Protein 1DH3 (pdb70)

Secondary structure (DSSP, 8-state):
-HHHHHHHHHHHHHHHHHHHHHHHHHHHHHHHHHHHHHHHHHHHHHHHHTTSTT-/-HHHHHHHHHHHHHHHHHHHHHHHHHHHHHHHHHHHHHHHHHHHHHHHHHS-TT-

Radius of gyration: 24.5 Å; Cα contacts (8 Å, |Δi|>4): 39; chains: 2; bounding box: 74×63×30 Å

GO terms:
  GO:0000785 chromatin (C, IDA)
  GO:0001228 DNA-binding transcription activator activity, RNA polymerase II-specific (F, IDA)
  GO:0045722 positive regulation of gluconeogenesis (P, IDA)
  GO:0045944 positive regulation of transcription by RNA polymerase II (P, IDA)
  GO:2000224 regulation of testosterone biosynthetic process (P, IDA)
  GO:0035497 cAMP response element binding (F, IDA)
  GO:0000785 chromatin (C, IMP)
  GO:0001228 DNA-binding transcription activator activity, RNA polymerase II-specific (F, IMP)
  GO:0045944 positive regulation of transcription by RNA polymerase II (P, IMP)
  GO:0071300 cellular response to retinoic acid (P, IMP)
  GO:1990589 ATF4-CREB1 transcription factor complex (C, IDA)
  GO:0005634 nucleus (C, IDA)
  GO:0007623 circadian rhythm (P, IDA)
  GO:0045600 positive regulation of fat cell differentiation (P, IGI)
  GO:0045893 positive regulation of DNA-templated transcription (P, IGI)
  GO:0046889 positive regulation of lipid biosynthetic process (P, IGI)
  GO:0050821 protein stabilization (P, IMP)
  GO:0033762 response to glucagon (P, IMP)
  GO:0035729 cellular response to hepatocyte growth factor stimulus (P, IDA)
  GO:0000977 R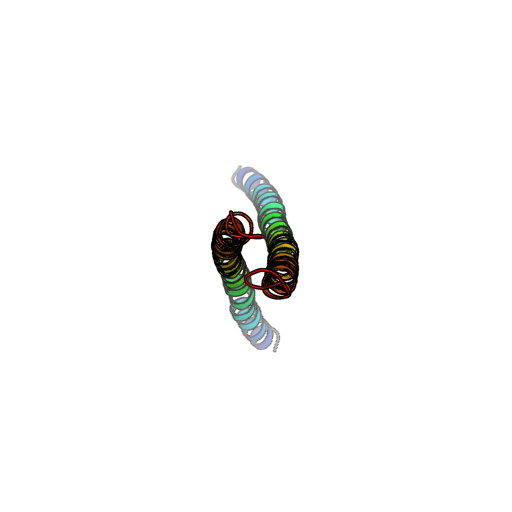NA polymerase II transcription regulatory region sequence-specific DNA binding (F, IDA)

Structure (mmCIF, N/CA/C/O backbone):
data_1DH3
#
_entry.id   1DH3
#
_cell.length_a   110.610
_cell.length_b   49.320
_cell.length_c   79.250
_cell.angle_alpha   90.00
_cell.angle_beta   122.18
_cell.angle_gamma   90.00
#
_symmetry.space_group_name_H-M   'C 1 2 1'
#
loop_
_entity.id
_entity.type
_entity.pdbx_description
1 polymer "DNA (5'-D(*CP*CP*TP*TP*GP*GP*CP*TP*GP*AP*CP*GP*TP*CP*AP*GP*CP*CP*AP*AP*G)-3')"
2 polymer 'TRANSCRIPTION FACTOR CREB'
3 non-polymer 'MAGNESIUM ION'
4 water water
#
loop_
_atom_site.group_PDB
_atom_site.id
_atom_site.type_symbol
_atom_site.label_atom_id
_atom_site.label_alt_id
_atom_site.label_comp_id
_atom_site.label_asym_id
_atom_site.label_entity_id
_atom_site.label_seq_id
_atom_site.pdbx_PDB_ins_code
_atom_site.Cartn_x
_atom_site.Cartn_y
_atom_site.Cartn_z
_atom_site.occupancy
_atom_site.B_iso_or_equiv
_atom_site.auth_seq_id
_atom_site.auth_comp_id
_atom_site.auth_asym_id
_atom_site.auth_atom_id
_atom_site.pdbx_PDB_model_num
ATOM 853 N N . LYS C 2 1 ? 96.175 6.570 53.883 1.00 81.86 285 LYS A N 1
ATOM 854 C CA . LYS C 2 1 ? 96.182 7.809 54.686 1.00 83.15 285 LYS A CA 1
ATOM 855 C C . LYS C 2 1 ? 94.817 8.593 54.801 1.00 87.44 285 LYS A C 1
ATOM 856 O O . LYS C 2 1 ? 93.996 8.549 53.831 1.00 86.14 285 LYS A O 1
ATOM 862 N N . ARG C 2 2 ? 94.675 9.195 55.999 1.00 78.01 286 ARG A N 1
ATOM 863 C CA . ARG C 2 2 ? 93.509 9.965 56.428 1.00 73.89 286 ARG A CA 1
ATOM 864 C C . ARG C 2 2 ? 92.762 10.543 55.330 1.00 69.33 286 ARG A C 1
ATOM 865 O O . ARG C 2 2 ? 91.585 10.385 55.221 1.00 74.13 286 ARG A O 1
ATOM 873 N N . GLU C 2 3 ? 93.485 11.166 54.428 1.00 57.85 287 GLU A N 1
ATOM 874 C CA . GLU C 2 3 ? 92.786 11.703 53.303 1.00 58.38 287 GLU A CA 1
ATOM 875 C C . GLU C 2 3 ? 92.187 10.591 52.513 1.00 65.68 287 GLU A C 1
ATOM 876 O O . GLU C 2 3 ? 90.997 10.436 52.607 1.00 72.17 287 GLU A O 1
ATOM 882 N N . VAL C 2 4 ? 93.001 9.873 51.756 1.00 59.29 288 VAL A N 1
ATOM 883 C CA . VAL C 2 4 ? 92.633 8.741 50.909 1.00 59.83 288 VAL A CA 1
ATOM 884 C C . VAL C 2 4 ? 91.357 8.030 51.299 1.00 66.93 288 VAL A C 1
ATOM 885 O O . VAL C 2 4 ? 90.499 7.745 50.471 1.00 68.17 288 VAL A O 1
ATOM 889 N N . ARG C 2 5 ? 91.227 7.772 52.587 1.00 61.63 289 ARG A N 1
ATOM 890 C CA . ARG C 2 5 ? 90.053 7.092 53.057 1.00 63.23 289 ARG A CA 1
ATOM 891 C C . ARG C 2 5 ? 88.791 7.911 52.841 1.00 58.86 289 ARG A C 1
ATOM 892 O O . ARG C 2 5 ? 87.851 7.428 52.169 1.00 57.81 289 ARG A O 1
ATOM 900 N N . LEU C 2 6 ? 88.828 9.107 53.439 1.00 46.85 290 LEU A N 1
ATOM 901 C CA . LEU C 2 6 ? 87.823 10.122 53.417 1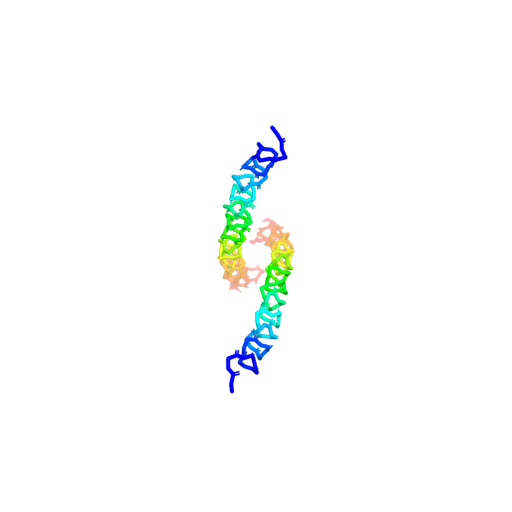.00 4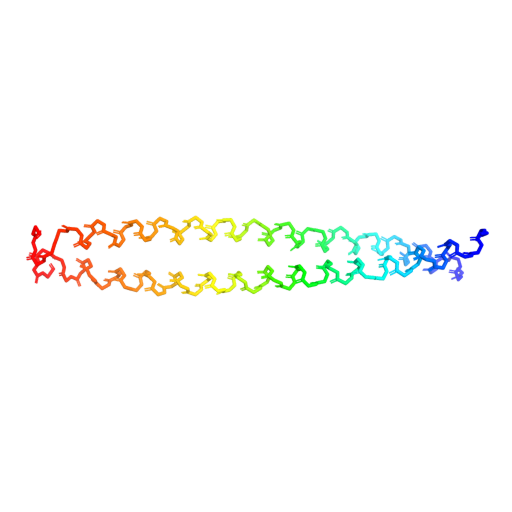6.48 290 LEU A CA 1
ATOM 902 C C . LEU C 2 6 ? 87.232 10.110 52.049 1.00 62.01 290 LEU A C 1
ATOM 903 O O . LEU C 2 6 ? 86.032 9.909 51.804 1.00 68.32 290 LEU A O 1
ATOM 908 N N . MET C 2 7 ? 88.157 10.305 51.151 1.00 59.05 291 MET A N 1
ATOM 909 C CA . MET C 2 7 ? 87.847 10.313 49.787 1.00 62.96 291 MET A CA 1
ATOM 910 C C . MET C 2 7 ? 87.081 9.065 49.354 1.00 65.54 291 MET A C 1
ATOM 911 O O . MET C 2 7 ? 86.071 9.150 48.691 1.00 67.33 291 MET A O 1
ATOM 916 N N . LYS C 2 8 ? 87.551 7.902 49.764 1.00 60.09 292 LYS A N 1
ATOM 917 C CA . LYS C 2 8 ? 86.888 6.668 49.398 1.00 56.88 292 LYS A CA 1
ATOM 918 C C . LYS C 2 8 ? 85.575 6.686 50.014 1.00 56.94 292 LYS A C 1
ATOM 919 O O . LYS C 2 8 ? 84.579 6.419 49.392 1.00 62.67 292 LYS A O 1
ATOM 925 N N . ASN C 2 9 ? 85.593 7.005 51.279 1.00 49.20 293 ASN A N 1
ATOM 926 C CA . ASN C 2 9 ? 84.379 7.054 52.045 1.00 49.15 293 ASN A CA 1
ATOM 927 C C . ASN C 2 9 ? 83.380 7.947 51.403 1.00 44.28 293 ASN A C 1
ATOM 928 O O . ASN C 2 9 ? 82.269 7.595 51.239 1.00 38.62 293 ASN A O 1
ATOM 933 N N . ARG C 2 10 ? 83.800 9.131 51.036 1.00 42.90 294 ARG A N 1
ATOM 934 C CA . ARG C 2 10 ? 82.897 10.040 50.450 1.00 42.68 294 ARG A CA 1
ATOM 935 C C . ARG C 2 10 ? 82.256 9.475 49.255 1.00 52.90 294 ARG A C 1
ATOM 936 O O . ARG C 2 10 ? 81.107 9.729 49.063 1.00 63.52 294 ARG A O 1
ATOM 944 N N . GLU C 2 11 ? 82.950 8.681 48.472 1.00 50.65 295 GLU A N 1
ATOM 945 C CA . GLU C 2 11 ? 82.300 8.125 47.289 1.00 53.55 295 GLU A CA 1
ATOM 946 C C . GLU C 2 11 ? 81.349 6.977 47.622 1.00 55.34 295 GLU A C 1
ATOM 947 O O . GLU C 2 11 ? 80.619 6.489 46.760 1.00 51.45 295 G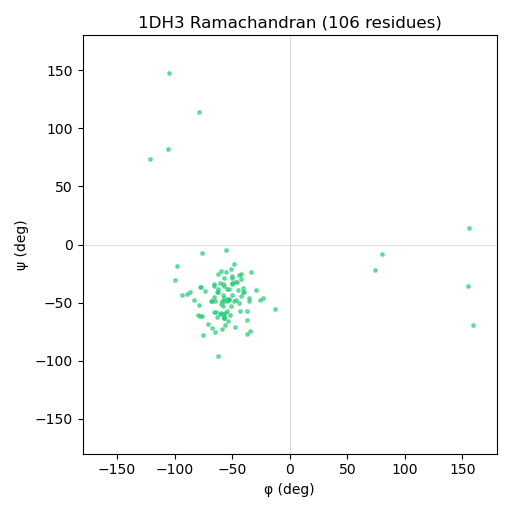LU A O 1
ATOM 953 N N . ALA C 2 12 ? 81.350 6.538 48.864 1.00 51.59 296 ALA A N 1
ATOM 954 C CA . ALA C 2 12 ? 80.468 5.443 49.178 1.00 52.58 296 ALA A CA 1
ATOM 955 C C . ALA C 2 12 ? 79.120 6.043 49.440 1.00 54.99 296 ALA A C 1
ATOM 956 O O . ALA C 2 12 ? 78.082 5.603 48.947 1.00 64.51 296 ALA A O 1
ATOM 958 N N . ALA C 2 13 ? 79.224 7.072 50.254 1.00 37.69 297 ALA A N 1
ATOM 959 C CA . ALA C 2 13 ? 78.127 7.831 50.681 1.00 33.54 297 ALA A CA 1
ATOM 960 C C . ALA C 2 13 ? 77.470 8.328 49.444 1.00 43.16 297 ALA A C 1
ATOM 961 O O . ALA C 2 13 ? 76.298 8.546 49.438 1.00 57.00 297 ALA A O 1
ATOM 963 N N . ARG C 2 14 ? 78.172 8.521 48.367 1.00 31.63 298 ARG A N 1
ATOM 964 C CA . ARG C 2 14 ? 77.479 9.016 47.226 1.00 33.92 298 ARG A CA 1
ATOM 965 C C . ARG C 2 14 ? 76.629 7.847 46.760 1.00 53.81 298 ARG A C 1
ATOM 966 O O . ARG C 2 14 ? 75.405 7.897 46.869 1.00 60.27 298 ARG A O 1
ATOM 974 N N . GLU C 2 15 ? 77.260 6.786 46.248 1.00 56.60 299 GLU A N 1
ATOM 975 C CA . GLU C 2 15 ? 76.565 5.578 45.733 1.00 58.21 299 GLU A CA 1
ATOM 976 C C . GLU C 2 15 ? 75.394 5.128 46.544 1.00 60.63 299 GLU A C 1
ATOM 977 O O . GLU C 2 15 ? 74.364 4.752 46.034 1.00 62.07 299 GLU A O 1
ATOM 983 N N . SER C 2 16 ? 75.571 5.190 47.835 1.00 53.59 300 SER A N 1
ATOM 984 C CA . SER C 2 16 ? 74.538 4.794 48.707 1.00 54.59 300 SER A CA 1
ATOM 985 C C . SER C 2 16 ? 73.319 5.738 48.648 1.00 61.31 300 SER A C 1
ATOM 986 O O . SER C 2 16 ? 72.188 5.242 48.535 1.00 65.38 300 SER A O 1
ATOM 989 N N . ARG C 2 17 ? 73.555 7.057 48.741 1.00 50.02 301 ARG A N 1
ATOM 990 C CA . ARG C 2 17 ? 72.534 8.091 48.722 1.00 44.22 301 ARG A CA 1
ATOM 991 C C . ARG C 2 17 ? 71.689 7.782 47.534 1.00 48.14 301 ARG A C 1
ATOM 992 O O . ARG C 2 17 ? 70.487 7.962 47.555 1.00 55.40 301 ARG A O 1
ATOM 1000 N N . ARG C 2 18 ? 72.347 7.269 46.517 1.00 42.21 302 ARG A N 1
ATOM 1001 C CA . ARG C 2 18 ? 71.722 6.872 45.255 1.00 47.62 302 ARG A CA 1
ATOM 1002 C C . ARG C 2 18 ? 70.862 5.532 45.353 1.00 57.52 302 ARG A C 1
ATOM 1003 O O . ARG C 2 18 ? 69.781 5.412 44.753 1.00 56.44 302 ARG A O 1
ATOM 1011 N N . LYS C 2 19 ? 71.326 4.522 46.087 1.00 51.95 303 LYS A N 1
ATOM 1012 C CA . LYS C 2 19 ? 70.570 3.302 46.186 1.00 48.59 303 LYS A CA 1
ATOM 1013 C C . LYS C 2 19 ? 69.250 3.676 46.857 1.00 54.55 303 LYS A C 1
ATOM 1014 O O . LYS C 2 19 ? 68.209 3.143 46.482 1.00 60.50 303 LYS A O 1
ATOM 1020 N N . LYS C 2 20 ? 69.299 4.583 47.840 1.00 44.85 304 LYS A N 1
ATOM 1021 C CA . LYS C 2 20 ? 68.105 4.993 48.568 1.00 40.05 304 LYS A CA 1
ATOM 1022 C C . LYS C 2 20 ? 67.177 5.472 47.570 1.00 41.95 304 LYS A C 1
ATOM 1023 O O . LYS C 2 20 ? 66.122 4.950 47.468 1.00 45.55 304 LYS A O 1
ATOM 1029 N N . LYS C 2 21 ? 67.640 6.468 46.851 1.00 36.02 305 LYS A N 1
ATOM 1030 C CA . LYS C 2 21 ? 66.898 7.150 45.824 1.00 36.39 305 LYS A CA 1
ATOM 1031 C C . LYS C 2 21 ? 66.068 6.279 45.063 1.00 46.40 305 LYS A C 1
ATOM 1032 O O . LYS C 2 21 ? 64.847 6.364 45.149 1.00 56.39 305 LYS A O 1
ATOM 1038 N N . GLU C 2 22 ? 66.735 5.409 44.371 1.00 42.29 306 GLU A N 1
ATOM 1039 C CA . GLU C 2 22 ? 66.028 4.469 43.565 1.00 48.01 306 GLU A CA 1
ATOM 1040 C C . GLU C 2 22 ? 65.008 3.722 44.342 1.00 51.42 306 GLU A C 1
ATOM 1041 O O . GLU C 2 22 ? 63.865 3.612 43.890 1.00 58.89 306 GLU A O 1
ATOM 1047 N N . TYR C 2 23 ? 65.422 3.239 45.503 1.00 39.00 307 TYR A N 1
ATOM 1048 C CA . TYR C 2 23 ? 64.513 2.486 46.347 1.00 38.60 307 TYR A CA 1
ATOM 1049 C C . TYR C 2 23 ? 63.194 3.174 46.542 1.00 46.87 307 TYR A C 1
ATOM 1050 O O . TYR C 2 23 ? 62.138 2.531 46.360 1.00 50.53 307 TYR A O 1
ATOM 1059 N N . VAL C 2 24 ? 63.249 4.464 46.891 1.00 34.12 308 VAL A N 1
ATOM 1060 C CA . VAL C 2 24 ? 61.988 5.082 47.067 1.00 31.72 308 VAL A CA 1
ATOM 1061 C C . VAL C 2 24 ? 61.355 5.113 45.770 1.00 31.55 308 VAL A C 1
ATOM 1062 O O . VAL C 2 24 ? 60.123 4.931 45.757 1.00 36.08 308 VAL A O 1
ATOM 1066 N N . LYS C 2 25 ? 62.135 5.267 44.711 1.00 20.39 309 LYS A N 1
ATOM 1067 C CA . LYS C 2 25 ? 61.423 5.230 43.423 1.00 26.16 309 LYS A CA 1
ATOM 1068 C C . LYS C 2 25 ? 60.670 3.933 43.274 1.00 45.66 309 LYS A C 1
ATOM 1069 O O . LYS C 2 25 ? 59.441 3.998 43.261 1.00 48.08 309 LYS A O 1
ATOM 1075 N N . SER C 2 26 ? 61.381 2.820 43.244 1.00 51.54 310 SER A N 1
ATOM 1076 C CA . SER C 2 26 ? 60.823 1.467 43.130 1.00 55.62 310 SER A CA 1
ATOM 1077 C C . SER C 2 26 ? 59.509 1.308 43.854 1.00 55.51 310 SER A C 1
ATOM 1078 O O . SER C 2 26 ? 58.518 0.828 43.316 1.00 55.94 310 SER A O 1
ATOM 1081 N N . LEU C 2 27 ? 59.510 1.764 45.096 1.00 47.38 311 LEU A N 1
ATOM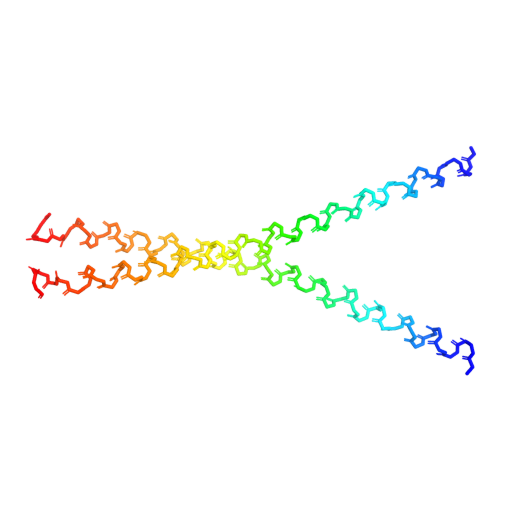 1082 C CA . LEU C 2 27 ? 58.324 1.662 45.896 1.00 46.30 311 LEU A CA 1
ATOM 1083 C C . LEU C 2 27 ? 57.277 2.394 45.245 1.00 46.57 311 LEU A C 1
ATOM 1084 O O . LEU C 2 27 ? 56.300 1.793 44.931 1.00 53.15 311 LEU A O 1
ATOM 1089 N N . GLU C 2 28 ? 57.504 3.683 45.045 1.00 38.30 312 GLU A N 1
ATOM 1090 C CA . GLU C 2 28 ? 56.557 4.570 44.436 1.00 36.66 312 GLU A CA 1
ATOM 1091 C C . GLU C 2 28 ? 55.981 3.867 43.225 1.00 48.97 312 GLU A C 1
ATOM 1092 O O . GLU C 2 28 ? 54.775 3.904 42.986 1.00 57.32 312 GLU A O 1
ATOM 1098 N N . ASN C 2 29 ? 56.808 3.152 42.492 1.00 41.85 313 ASN A N 1
ATOM 1099 C CA . ASN C 2 29 ? 56.239 2.493 41.353 1.00 42.99 313 ASN A CA 1
ATOM 1100 C C . ASN C 2 29 ? 55.277 1.380 41.630 1.00 50.98 313 ASN A C 1
ATOM 1101 O O . ASN C 2 29 ? 54.104 1.603 41.408 1.00 56.08 313 ASN A O 1
ATOM 1106 N N . ARG C 2 30 ? 55.738 0.221 42.105 1.00 46.73 314 ARG A N 1
ATOM 1107 C CA . ARG C 2 30 ? 54.858 -0.936 42.416 1.00 46.21 314 ARG A CA 1
ATOM 1108 C C . ARG C 2 30 ? 53.658 -0.504 43.136 1.00 39.88 314 ARG A C 1
ATOM 1109 O O . ARG C 2 30 ? 52.670 -1.147 43.038 1.00 45.12 314 ARG A O 1
ATOM 1117 N N . VAL C 2 31 ? 53.759 0.602 43.838 1.00 27.29 315 VAL A N 1
ATOM 1118 C CA . VAL C 2 31 ? 52.633 1.107 44.541 1.00 28.88 315 VAL A CA 1
ATOM 1119 C C . VAL C 2 31 ? 51.608 1.370 43.525 1.00 36.01 315 VAL A C 1
ATOM 1120 O O . VAL C 2 31 ? 50.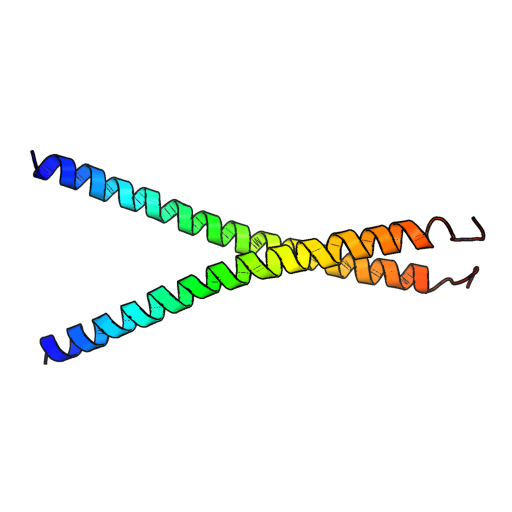425 1.217 43.743 1.00 38.32 315 VAL A O 1
ATOM 1124 N N . ALA C 2 32 ? 52.039 1.754 42.382 1.00 34.69 316 ALA A N 1
ATOM 1125 C CA . ALA C 2 32 ? 50.968 1.995 41.543 1.00 41.58 316 ALA A CA 1
ATOM 1126 C C . ALA C 2 32 ? 50.750 0.836 40.695 1.00 46.01 316 ALA A C 1
ATOM 1127 O O . ALA C 2 32 ? 49.716 0.693 40.116 1.00 47.16 316 ALA A O 1
ATOM 1129 N N . VAL C 2 33 ? 51.747 0.005 40.591 1.00 45.34 317 VAL A N 1
ATOM 1130 C CA . VAL C 2 33 ? 51.543 -1.131 39.718 1.00 44.20 317 VAL A CA 1
ATOM 1131 C C . VAL C 2 33 ? 50.474 -1.943 40.368 1.00 45.97 317 VAL A C 1
ATOM 1132 O O . VAL C 2 33 ? 49.606 -2.499 39.795 1.00 43.00 317 VAL A O 1
ATOM 1136 N N . LEU C 2 34 ? 50.575 -1.920 41.653 1.00 43.33 318 LEU A N 1
ATOM 1137 C CA . LEU C 2 34 ? 49.679 -2.667 42.399 1.00 41.23 318 LEU A CA 1
ATOM 1138 C C . LEU C 2 34 ? 48.361 -2.126 42.305 1.00 44.17 318 LEU A C 1
ATOM 1139 O O . LEU C 2 34 ? 47.367 -2.850 42.049 1.00 41.41 318 LEU A O 1
ATOM 1144 N N . GLU C 2 35 ? 48.379 -0.827 42.511 1.00 43.41 319 GLU A N 1
ATOM 1145 C CA . GLU C 2 35 ? 47.159 -0.046 42.498 1.00 42.68 319 GLU A CA 1
ATOM 1146 C C . GLU C 2 35 ? 46.346 -0.415 41.279 1.00 50.57 319 GLU A C 1
ATOM 1147 O O . GLU C 2 35 ? 45.109 -0.454 41.290 1.00 51.96 319 GLU A O 1
ATOM 1153 N N . ASN C 2 36 ? 47.105 -0.744 40.252 1.00 43.10 320 ASN A N 1
ATOM 1154 C CA . ASN C 2 36 ? 46.463 -1.097 39.074 1.00 45.93 320 ASN A CA 1
ATOM 1155 C C . ASN C 2 36 ? 45.828 -2.390 38.899 1.00 55.94 320 ASN A C 1
ATOM 1156 O O . ASN C 2 36 ? 44.642 -2.418 38.724 1.00 54.65 320 ASN A O 1
ATOM 1161 N N . GLN C 2 37 ? 46.613 -3.462 38.980 1.00 56.24 321 GLN A N 1
ATOM 1162 C CA . GLN C 2 37 ? 46.178 -4.848 38.834 1.00 61.16 321 GLN A CA 1
ATOM 1163 C C . GLN C 2 37 ? 45.003 -4.941 39.762 1.00 62.07 321 GLN A C 1
ATOM 1164 O O . GLN C 2 37 ? 44.022 -5.619 39.502 1.00 66.67 321 GLN A O 1
ATOM 1170 N N . ASN C 2 38 ? 45.120 -4.189 40.829 1.00 51.66 322 ASN A N 1
ATOM 1171 C CA . ASN C 2 38 ? 44.107 -4.114 41.762 1.00 56.29 322 ASN A CA 1
ATOM 1172 C C . ASN C 2 38 ? 42.686 -3.670 41.315 1.00 76.78 322 ASN A C 1
ATOM 1173 O O . ASN C 2 38 ? 41.720 -4.353 41.682 1.00 84.67 322 ASN A O 1
ATOM 1178 N N . LYS C 2 39 ? 42.517 -2.573 40.557 1.00 69.63 323 LYS A N 1
ATOM 1179 C CA . LYS C 2 39 ? 41.160 -2.157 40.149 1.00 64.97 323 LYS A CA 1
ATOM 1180 C C . LYS C 2 39 ? 40.715 -3.329 39.300 1.00 65.93 323 LYS A C 1
ATOM 1181 O O . LYS C 2 39 ? 39.756 -4.060 39.628 1.00 71.68 323 LYS A O 1
ATOM 1187 N N . THR C 2 40 ? 41.462 -3.518 38.224 1.00 52.38 324 THR A N 1
ATOM 1188 C CA . THR C 2 40 ? 41.204 -4.581 37.284 1.00 51.50 324 THR A CA 1
ATOM 1189 C C . THR C 2 40 ? 40.689 -5.926 37.788 1.00 56.48 324 THR A C 1
ATOM 1190 O O . THR C 2 40 ? 39.752 -6.516 37.219 1.00 62.64 324 THR A O 1
ATOM 1194 N N . LEU C 2 41 ? 41.286 -6.434 38.832 1.00 44.23 325 LEU A N 1
ATOM 1195 C CA . LEU C 2 41 ? 40.814 -7.702 39.267 1.00 42.62 325 LEU A CA 1
ATOM 1196 C C . LEU C 2 41 ? 39.411 -7.514 39.754 1.00 47.05 325 LEU A C 1
ATOM 1197 O O . LEU C 2 41 ? 38.488 -8.264 39.407 1.00 48.65 325 LEU A O 1
ATOM 1202 N N . ILE C 2 42 ? 39.261 -6.466 40.525 1.00 45.40 326 ILE A N 1
ATOM 1203 C CA . ILE C 2 42 ? 37.965 -6.147 41.072 1.00 48.74 326 ILE A CA 1
ATOM 1204 C C . ILE C 2 42 ? 36.860 -6.071 40.020 1.00 61.72 326 ILE A C 1
ATOM 1205 O O . ILE C 2 42 ? 35.782 -6.644 40.230 1.00 62.09 326 ILE A O 1
ATOM 1210 N N . GLU C 2 43 ? 37.133 -5.358 38.919 1.00 60.73 327 GLU A N 1
ATOM 1211 C CA . GLU C 2 43 ? 36.172 -5.183 37.817 1.00 62.72 327 GLU A CA 1
ATOM 1212 C C . GLU C 2 43 ? 35.901 -6.632 37.452 1.00 59.57 327 GLU A C 1
ATOM 1213 O O . GLU C 2 43 ? 34.788 -7.134 37.627 1.00 55.30 327 GLU A O 1
ATOM 1219 N N . GLU C 2 44 ? 36.969 -7.315 37.008 1.00 49.24 328 GLU A N 1
ATOM 1220 C CA . GLU C 2 44 ? 36.999 -8.730 36.601 1.00 45.15 328 GLU A CA 1
ATOM 1221 C C . GLU C 2 44 ? 36.197 -9.514 37.573 1.00 36.62 328 GLU A C 1
ATOM 1222 O O . GLU C 2 44 ? 35.620 -10.510 37.293 1.00 31.22 328 GLU A O 1
ATOM 1228 N N . LEU C 2 45 ? 36.173 -9.033 38.773 1.00 37.73 329 LEU A N 1
ATOM 1229 C CA . LEU C 2 45 ? 35.427 -9.795 39.662 1.00 48.07 329 LEU A CA 1
ATOM 1230 C C . LEU C 2 45 ? 34.047 -9.408 39.373 1.00 56.13 329 LEU A C 1
ATOM 1231 O O . LEU C 2 45 ? 33.219 -10.246 38.975 1.00 51.99 329 LEU A O 1
ATOM 1236 N N . LYS C 2 46 ? 33.840 -8.106 39.584 1.00 58.00 330 LYS A N 1
ATOM 1237 C CA . LYS C 2 46 ? 32.572 -7.331 39.420 1.00 58.62 330 LYS A CA 1
ATOM 1238 C C . LYS C 2 46 ? 31.764 -8.005 38.331 1.00 65.71 330 LYS A C 1
ATOM 1239 O O . LYS C 2 46 ? 30.561 -8.167 38.463 1.00 70.36 330 LYS A O 1
ATOM 1245 N N . ALA C 2 47 ? 32.474 -8.449 37.308 1.00 57.97 331 ALA A N 1
ATOM 1246 C CA . ALA C 2 47 ? 31.923 -9.161 36.151 1.00 54.31 331 ALA A CA 1
ATOM 1247 C C . ALA C 2 47 ? 31.306 -10.442 36.618 1.00 63.89 331 ALA A C 1
ATOM 1248 O O . ALA C 2 47 ? 30.186 -10.543 37.049 1.00 73.67 331 ALA A O 1
ATOM 1250 N N . LEU C 2 48 ? 32.112 -11.455 36.500 1.00 57.48 332 LEU A N 1
ATOM 1251 C CA . LEU C 2 48 ? 31.732 -12.810 36.858 1.00 61.33 332 LEU A CA 1
ATOM 1252 C C . LEU C 2 48 ? 30.756 -13.094 38.029 1.00 72.84 332 LEU A C 1
ATOM 1253 O O . LEU C 2 48 ? 30.148 -14.150 38.022 1.00 74.78 332 LEU A O 1
ATOM 1258 N N . LYS C 2 49 ? 30.593 -12.225 39.030 1.00 72.67 333 LYS A N 1
ATOM 1259 C CA . LYS C 2 49 ? 29.647 -12.591 40.112 1.00 75.20 333 LYS A CA 1
ATOM 1260 C C . LYS C 2 49 ? 28.252 -12.347 39.634 1.00 80.12 333 LYS A C 1
ATOM 1261 O O . LYS C 2 49 ? 27.268 -13.111 39.945 1.00 78.22 333 LYS A O 1
ATOM 1267 N N . ASP C 2 50 ? 28.203 -11.271 38.880 1.00 77.08 334 ASP A N 1
ATOM 1268 C CA . ASP C 2 50 ? 26.946 -10.879 38.329 1.00 77.61 334 ASP A CA 1
ATOM 1269 C C . ASP C 2 50 ? 27.126 -11.266 36.922 1.00 72.54 334 ASP A C 1
ATOM 1270 O O . ASP C 2 50 ? 27.486 -10.468 36.033 1.00 64.03 334 ASP A O 1
ATOM 1275 N N . LEU C 2 51 ? 26.875 -12.568 36.779 1.00 69.61 335 LEU A N 1
ATOM 1276 C CA . LEU C 2 51 ? 26.967 -13.343 35.532 1.00 69.68 335 LEU A CA 1
ATOM 1277 C C . LEU C 2 51 ? 27.196 -14.785 36.137 1.00 86.57 335 LEU A C 1
ATOM 1278 O O . LEU C 2 51 ? 27.635 -15.811 35.483 1.00 82.04 335 LEU A O 1
ATOM 1283 N N . TYR C 2 52 ? 26.924 -14.804 37.433 1.00 92.67 336 TYR A N 1
ATOM 1284 C CA . TYR C 2 52 ? 27.085 -16.050 38.196 1.00 97.03 336 TYR A CA 1
ATOM 1285 C C . TYR C 2 52 ? 25.692 -16.662 38.490 1.00 100.00 336 TYR A C 1
ATOM 1286 O O . TYR C 2 52 ? 24.673 -15.916 38.687 1.00 100.00 336 TYR A O 1
ATOM 1295 N N . SER C 2 53 ? 25.735 -18.010 38.517 1.00 100.00 337 SER A N 1
ATOM 1296 C CA . SER C 2 53 ? 24.557 -18.831 38.777 1.00 100.00 337 SER A CA 1
ATOM 1297 C C . SER C 2 53 ? 23.578 -18.893 37.606 1.00 100.00 337 SER A C 1
ATOM 1298 O O . SER C 2 53 ? 22.760 -19.826 37.485 1.00 100.00 337 SER A O 1
ATOM 1301 N N . HIS C 2 54 ? 23.646 -17.882 36.711 1.00 100.00 338 HIS A N 1
ATOM 1302 C CA . HIS C 2 54 ? 22.848 -17.727 35.452 1.00 97.96 338 HIS A CA 1
ATOM 1303 C C . HIS C 2 54 ? 22.678 -16.347 34.989 1.00 100.00 338 HIS A C 1
ATOM 1304 O O . HIS C 2 54 ? 22.631 -16.037 33.771 1.00 100.00 338 HIS A O 1
ATOM 1311 N N . LYS C 2 55 ? 22.530 -15.363 36.094 1.00 97.02 339 LYS A N 1
ATOM 1312 C CA . LYS C 2 55 ? 22.358 -13.860 36.090 1.00 93.76 339 LYS A CA 1
ATOM 1313 C C . LYS C 2 55 ? 22.603 -13.531 37.886 1.00 100.00 339 LYS A C 1
ATOM 1314 O O . LYS C 2 55 ? 22.447 -14.438 38.336 1.00 100.00 339 LYS A O 1
ATOM 1320 N N . LYS D 2 1 ? 72.140 36.571 64.024 1.00 88.62 285 LYS C N 1
ATOM 1321 C CA . LYS D 2 1 ? 73.323 36.612 63.173 1.00 88.63 285 LYS C CA 1
ATOM 1322 C C . LYS D 2 1 ? 73.209 35.729 61.936 1.00 85.74 285 LYS C C 1
ATOM 1323 O O . LYS D 2 1 ? 72.153 35.554 61.344 1.00 82.64 285 LYS C O 1
ATOM 1329 N N . ARG D 2 2 ? 74.364 35.181 61.578 1.00 79.15 286 ARG C N 1
ATOM 1330 C CA . ARG D 2 2 ? 74.508 34.289 60.465 1.00 75.90 286 ARG C CA 1
ATOM 1331 C C . ARG D 2 2 ? 74.329 33.123 61.433 1.00 77.29 286 ARG C C 1
ATOM 1332 O O . ARG D 2 2 ? 73.592 32.196 61.153 1.00 79.08 286 ARG C O 1
ATOM 1340 N N . GLU D 2 3 ? 74.976 33.182 62.596 1.00 71.15 287 GLU C N 1
ATOM 1341 C CA . GLU D 2 3 ? 74.821 32.108 63.586 1.00 72.64 287 GLU C CA 1
ATOM 1342 C C . GLU D 2 3 ? 73.305 31.753 63.881 1.00 77.51 287 GLU C C 1
ATOM 1343 O O . GLU D 2 3 ? 72.925 30.620 64.257 1.00 79.62 287 GLU C O 1
ATOM 1349 N N . VAL D 2 4 ? 72.404 32.704 63.715 1.00 65.23 288 VAL C N 1
ATOM 1350 C CA . VAL D 2 4 ? 71.061 32.288 63.996 1.00 58.89 288 VAL C CA 1
ATOM 1351 C C . VAL D 2 4 ? 70.565 31.519 62.822 1.00 56.82 288 VAL C C 1
ATOM 1352 O O . VAL D 2 4 ? 70.081 30.412 63.013 1.00 55.94 288 VAL C O 1
ATOM 1356 N N . ARG D 2 5 ? 70.669 32.086 61.626 1.00 52.63 289 ARG C N 1
ATOM 1357 C CA . ARG D 2 5 ? 70.185 31.383 60.437 1.00 58.61 289 ARG C CA 1
ATOM 1358 C C . ARG D 2 5 ? 70.711 29.981 60.356 1.00 65.24 289 ARG C C 1
ATOM 1359 O O . ARG D 2 5 ? 70.104 29.058 59.830 1.00 72.09 289 ARG C O 1
ATOM 1367 N N . LEU D 2 6 ? 71.874 29.837 60.927 1.00 53.36 290 LEU C N 1
ATOM 1368 C CA . LEU D 2 6 ? 72.454 28.584 60.903 1.00 50.34 290 LEU C CA 1
ATOM 1369 C C . LEU D 2 6 ? 71.614 27.671 61.717 1.00 47.36 290 LEU C C 1
ATOM 1370 O O . LEU D 2 6 ? 71.118 26.695 61.197 1.00 49.58 290 LEU C O 1
ATOM 1375 N N . MET D 2 7 ? 71.412 27.975 62.978 1.00 39.57 291 MET C N 1
ATOM 1376 C CA . MET D 2 7 ? 70.608 27.105 63.825 1.00 45.08 291 MET C CA 1
ATOM 1377 C C . MET D 2 7 ? 69.281 26.607 63.295 1.00 48.27 291 MET C C 1
ATOM 1378 O O . MET D 2 7 ? 68.920 25.424 63.391 1.00 47.39 291 MET C O 1
ATOM 1383 N N . LYS D 2 8 ? 68.525 27.565 62.770 1.00 41.99 292 LYS C N 1
ATOM 1384 C CA . LYS D 2 8 ? 67.224 27.294 62.232 1.00 38.37 292 LYS C CA 1
ATOM 1385 C C . LYS D 2 8 ? 67.431 26.253 61.163 1.00 40.13 292 LYS C C 1
ATOM 1386 O O . LYS D 2 8 ? 66.902 25.124 61.317 1.00 43.33 292 LYS C O 1
ATOM 1392 N N . ASN D 2 9 ? 68.174 26.605 60.117 1.00 24.52 293 ASN C N 1
ATOM 1393 C CA . ASN D 2 9 ? 68.436 25.648 59.066 1.00 24.01 293 ASN C CA 1
ATOM 1394 C C . ASN D 2 9 ? 68.854 24.271 59.612 1.00 35.62 293 ASN C C 1
ATOM 1395 O O . ASN D 2 9 ? 68.504 23.261 59.050 1.00 37.39 293 ASN C O 1
ATOM 1400 N N . ARG D 2 10 ? 69.541 24.241 60.750 1.00 36.17 294 ARG C N 1
ATOM 1401 C CA . ARG D 2 10 ? 69.985 22.977 61.374 1.00 37.14 294 ARG C CA 1
ATOM 1402 C C . ARG D 2 10 ? 68.762 22.203 61.610 1.00 41.00 294 ARG C C 1
ATOM 1403 O O . ARG D 2 10 ? 68.440 21.219 60.948 1.00 45.17 294 ARG C O 1
ATOM 1411 N N . GLU D 2 11 ? 68.085 22.726 62.602 1.00 34.56 295 GLU C N 1
ATOM 1412 C CA . GLU D 2 11 ? 66.831 22.204 63.083 1.00 35.12 295 GLU C CA 1
ATOM 1413 C C . GLU D 2 11 ? 65.866 21.783 61.966 1.00 40.55 295 GLU C C 1
ATOM 1414 O O . GLU D 2 11 ? 65.220 20.701 62.043 1.00 42.84 295 GLU C O 1
ATOM 1420 N N . ALA D 2 12 ? 65.790 22.670 60.965 1.00 28.97 296 ALA C N 1
ATOM 1421 C CA . ALA D 2 12 ? 64.926 22.488 59.821 1.00 29.83 296 ALA C CA 1
ATOM 1422 C C . ALA D 2 12 ? 65.090 21.123 59.315 1.00 42.13 296 ALA C C 1
ATOM 1423 O O . ALA D 2 12 ? 64.243 20.241 59.416 1.00 45.15 296 ALA C O 1
ATOM 1425 N N . ALA D 2 13 ? 66.262 21.012 58.754 1.00 38.34 297 ALA C N 1
ATOM 1426 C CA . ALA D 2 13 ? 66.754 19.832 58.158 1.00 33.63 297 ALA C CA 1
ATOM 1427 C C . ALA D 2 13 ? 66.440 18.601 58.926 1.00 34.55 297 ALA C C 1
ATOM 1428 O O . ALA D 2 13 ? 66.164 17.557 58.335 1.00 34.06 297 ALA C O 1
ATOM 1430 N N . ARG D 2 14 ? 66.499 18.751 60.241 1.00 23.95 298 ARG C N 1
ATOM 1431 C CA . ARG D 2 14 ? 66.228 17.652 61.078 1.00 26.21 298 ARG C CA 1
ATOM 1432 C C . ARG D 2 14 ? 64.878 17.208 60.750 1.00 35.96 298 ARG C C 1
ATOM 1433 O O . ARG D 2 14 ? 64.715 16.089 60.317 1.00 33.01 298 ARG C O 1
ATOM 1441 N N . GLU D 2 15 ? 63.934 18.129 60.931 1.00 40.59 299 GLU C N 1
ATOM 1442 C CA . GLU D 2 15 ? 62.520 17.842 60.664 1.00 42.37 299 GLU C CA 1
ATOM 1443 C C . GLU D 2 15 ? 62.390 17.282 59.381 1.00 41.93 299 GLU C C 1
ATOM 1444 O O . GLU D 2 15 ? 61.807 16.202 59.190 1.00 45.72 299 GLU C O 1
ATOM 1450 N N . SER D 2 16 ? 62.972 18.065 58.518 1.00 31.43 300 SER C N 1
ATOM 1451 C CA . SER D 2 16 ? 62.954 17.721 57.179 1.00 37.26 300 SER C CA 1
ATOM 1452 C C . SER D 2 16 ? 63.423 16.314 56.975 1.00 41.71 300 SER C C 1
ATOM 1453 O O . SER D 2 16 ? 63.068 15.740 55.986 1.00 43.46 300 SER C O 1
ATOM 1456 N N . ARG D 2 17 ? 64.163 15.742 57.920 1.00 37.49 301 ARG C N 1
ATOM 1457 C CA . ARG D 2 17 ? 64.578 14.377 57.684 1.00 37.75 301 ARG C CA 1
ATOM 1458 C C . ARG D 2 17 ? 63.568 13.414 58.134 1.00 44.14 301 ARG C C 1
ATOM 1459 O O . ARG D 2 17 ? 63.367 12.450 57.428 1.00 46.12 301 ARG C O 1
ATOM 1467 N N . ARG D 2 18 ? 62.957 13.677 59.293 1.00 42.42 302 ARG C N 1
ATOM 1468 C CA . ARG D 2 18 ? 61.916 12.817 59.880 1.00 41.51 302 ARG C CA 1
ATOM 1469 C C . ARG D 2 18 ? 60.940 12.389 58.750 1.00 47.50 302 ARG C C 1
ATOM 1470 O O . ARG D 2 18 ? 60.744 11.201 58.455 1.00 44.95 302 ARG C O 1
ATOM 1478 N N . LYS D 2 19 ? 60.404 13.424 58.124 1.00 43.83 303 LYS C N 1
ATOM 1479 C CA . LYS D 2 19 ? 59.477 13.339 57.047 1.00 46.46 303 LYS C CA 1
ATOM 1480 C C . LYS D 2 19 ? 59.764 12.230 56.117 1.00 49.99 303 LYS C C 1
ATOM 1481 O O . LYS D 2 19 ? 59.068 11.198 56.268 1.00 51.25 303 LYS C O 1
ATOM 1487 N N . LYS D 2 20 ? 60.772 12.438 55.258 1.00 44.47 304 LYS C N 1
ATOM 1488 C CA . LYS D 2 20 ? 61.187 11.456 54.253 1.00 45.47 304 LYS C CA 1
ATOM 1489 C C . LYS D 2 20 ? 61.144 10.132 54.867 1.00 50.16 304 LYS C C 1
ATOM 1490 O O . LYS D 2 20 ? 60.689 9.184 54.279 1.00 58.25 304 LYS C O 1
ATOM 1496 N N . LYS D 2 21 ? 61.590 10.118 56.102 1.00 41.30 305 LYS C N 1
ATOM 1497 C CA . LYS D 2 21 ? 61.609 8.868 56.775 1.00 45.73 305 LYS C CA 1
ATOM 1498 C C . LYS D 2 21 ? 60.278 8.303 56.849 1.00 47.85 305 LYS C C 1
ATOM 1499 O O . LYS D 2 21 ? 60.045 7.148 56.472 1.00 55.38 305 LYS C O 1
ATOM 1505 N N . GLU D 2 22 ? 59.410 9.144 57.321 1.00 34.42 306 GLU C N 1
ATOM 1506 C CA . GLU D 2 22 ? 58.090 8.707 57.440 1.00 32.61 306 GLU C CA 1
ATOM 1507 C C . GLU D 2 22 ? 57.561 8.292 56.064 1.00 42.29 306 GLU C C 1
ATOM 1508 O O . GLU D 2 22 ? 57.181 7.132 55.884 1.00 46.69 306 GLU C O 1
ATOM 1514 N N . TYR D 2 23 ? 57.542 9.189 55.093 1.00 32.11 307 TYR C N 1
ATOM 1515 C CA . TYR D 2 23 ? 57.023 8.800 53.806 1.00 29.53 307 TYR C CA 1
ATOM 1516 C C . TYR D 2 23 ? 57.698 7.602 53.206 1.00 37.19 307 TYR C C 1
ATOM 1517 O O . TYR D 2 23 ? 57.318 7.078 52.186 1.00 40.19 307 TYR C O 1
ATOM 1526 N N . VAL D 2 24 ? 58.715 7.078 53.811 1.00 34.56 308 VAL C N 1
ATOM 1527 C CA . VAL D 2 24 ? 59.093 5.984 53.000 1.00 33.81 308 VAL C CA 1
ATOM 1528 C C . VAL D 2 24 ? 58.497 4.818 53.686 1.00 43.15 308 VAL C C 1
ATOM 1529 O O . VAL D 2 24 ? 58.087 3.830 53.060 1.00 42.38 308 VAL C O 1
ATOM 1533 N N . LYS D 2 25 ? 58.409 4.953 54.996 1.00 46.18 309 LYS C N 1
ATOM 1534 C CA . LYS D 2 25 ? 57.807 3.872 55.814 1.00 52.32 309 LYS C CA 1
ATOM 1535 C C . LYS D 2 25 ? 56.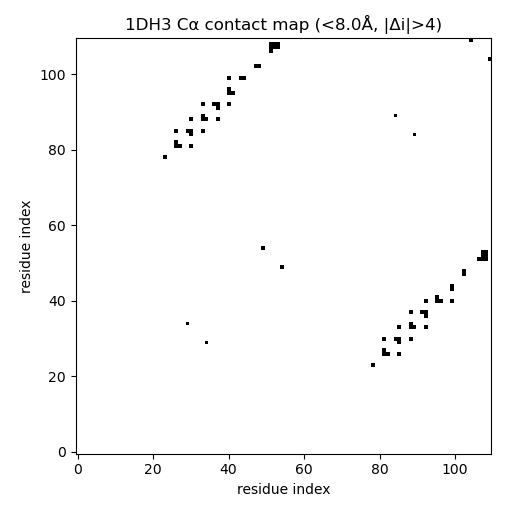430 3.469 55.269 1.00 53.54 309 LYS C C 1
ATOM 1536 O O . LYS D 2 25 ? 56.138 2.348 54.860 1.00 48.14 309 LYS C O 1
ATOM 1542 N N . SER D 2 26 ? 55.620 4.493 55.303 1.00 53.51 310 SER C N 1
ATOM 1543 C CA . SER D 2 26 ? 54.277 4.517 54.864 1.00 53.63 310 SER C CA 1
ATOM 1544 C C . SER D 2 26 ? 54.209 3.786 53.522 1.00 50.67 310 SER C C 1
ATOM 1545 O O . SER D 2 26 ? 53.361 2.877 53.343 1.00 54.38 310 SER C O 1
ATOM 1548 N N . LEU D 2 27 ? 55.098 4.181 52.610 1.00 33.83 311 LEU C N 1
ATOM 1549 C CA . LEU D 2 27 ? 55.088 3.566 51.321 1.00 34.37 311 LEU C CA 1
ATOM 1550 C C . LEU D 2 27 ? 55.320 2.067 51.568 1.00 45.91 311 LEU C C 1
ATOM 1551 O O . LEU D 2 27 ? 54.558 1.184 51.076 1.00 41.15 311 LEU C O 1
ATOM 1556 N N . GLU D 2 28 ? 56.343 1.813 52.373 1.00 47.40 312 GLU C N 1
ATOM 1557 C CA . GLU D 2 28 ? 56.684 0.447 52.673 1.00 49.03 312 GLU C CA 1
ATOM 1558 C C . GLU D 2 28 ? 55.488 -0.232 53.213 1.00 45.61 312 GLU C C 1
ATOM 1559 O O . GLU D 2 28 ? 55.443 -1.410 53.091 1.00 47.82 312 GLU C O 1
ATOM 1565 N N . ASN D 2 29 ? 54.530 0.488 53.781 1.00 39.54 313 ASN C N 1
ATOM 1566 C CA . ASN D 2 29 ? 53.402 -0.272 54.276 1.00 42.41 313 ASN C CA 1
ATOM 1567 C C . ASN D 2 29 ? 52.610 -0.665 53.058 1.00 45.79 313 ASN C C 1
ATOM 1568 O O . ASN D 2 29 ? 52.669 -1.776 52.582 1.00 40.18 313 ASN C O 1
ATOM 1573 N N . ARG D 2 30 ? 51.879 0.319 52.593 1.00 39.64 314 ARG C N 1
ATOM 1574 C CA . ARG D 2 30 ? 51.015 0.300 51.475 1.00 38.43 314 ARG C CA 1
ATOM 1575 C C . ARG D 2 30 ? 51.096 -0.821 50.567 1.00 37.11 314 ARG C C 1
ATOM 1576 O O . ARG D 2 30 ? 50.153 -1.547 50.271 1.00 39.37 314 ARG C O 1
ATOM 1584 N N . VAL D 2 31 ? 52.310 -0.935 50.142 1.00 33.30 315 VAL C N 1
ATOM 1585 C CA . VAL D 2 31 ? 52.652 -1.997 49.218 1.00 35.85 315 VAL C CA 1
ATOM 1586 C C . VAL D 2 31 ? 52.265 -3.320 49.872 1.00 43.19 315 VAL C C 1
ATOM 1587 O O . VAL D 2 31 ? 51.680 -4.149 49.222 1.00 47.79 315 VAL C O 1
ATOM 1591 N N . ALA D 2 32 ? 52.618 -3.492 51.136 1.00 34.40 316 ALA C N 1
ATOM 1592 C CA . ALA D 2 32 ? 52.333 -4.678 51.874 1.00 39.42 316 ALA C CA 1
ATOM 1593 C C . ALA D 2 32 ? 50.876 -4.877 51.752 1.00 45.05 316 ALA C C 1
ATOM 1594 O O . ALA D 2 32 ? 50.408 -5.872 51.247 1.00 46.33 316 ALA C O 1
ATOM 1596 N N . VAL D 2 33 ? 50.179 -3.879 52.165 1.00 40.47 317 VAL C N 1
ATOM 1597 C CA . VAL D 2 33 ? 48.782 -3.972 52.077 1.00 38.78 317 VAL C CA 1
ATOM 1598 C C . VAL D 2 33 ? 48.270 -4.209 50.704 1.00 30.45 317 VAL C C 1
ATOM 1599 O O . VAL D 2 33 ? 47.364 -5.055 50.540 1.00 33.10 317 VAL C O 1
ATOM 1603 N N . LEU D 2 34 ? 48.828 -3.506 49.752 1.00 14.67 318 LEU C N 1
ATOM 1604 C CA . LEU D 2 34 ? 48.337 -3.713 48.442 1.00 17.79 318 LEU C CA 1
ATOM 1605 C C . LEU D 2 34 ? 48.615 -5.094 48.115 1.00 42.05 318 LEU C C 1
ATOM 1606 O O . LEU D 2 34 ? 47.733 -5.742 47.591 1.00 50.56 318 LEU C O 1
ATOM 1611 N N . GLU D 2 35 ? 49.793 -5.541 48.507 1.00 45.36 319 GLU C N 1
ATOM 1612 C CA . GLU D 2 35 ? 50.158 -6.908 48.230 1.00 45.52 319 GLU C CA 1
ATOM 1613 C C . GLU D 2 35 ? 49.089 -7.811 48.784 1.00 46.77 319 GLU C C 1
ATOM 1614 O O . GLU D 2 35 ? 48.725 -8.773 48.088 1.00 46.41 319 GLU C O 1
ATOM 1620 N N . ASN D 2 36 ? 48.570 -7.441 49.955 1.00 35.61 320 ASN C N 1
ATOM 1621 C CA . ASN D 2 36 ? 47.553 -8.261 50.496 1.00 36.60 320 ASN C CA 1
ATOM 1622 C C . ASN D 2 36 ? 46.439 -8.434 49.593 1.00 40.40 320 ASN C C 1
ATOM 1623 O O . ASN D 2 36 ? 46.323 -9.537 49.078 1.00 43.48 320 ASN C O 1
ATOM 1628 N N . GLN D 2 37 ? 45.719 -7.333 49.421 1.00 31.29 321 GLN C N 1
ATOM 1629 C CA . GLN D 2 37 ? 44.571 -7.229 48.589 1.00 34.95 321 GLN C CA 1
ATOM 1630 C C . GLN D 2 37 ? 44.751 -8.080 47.413 1.00 36.54 321 GLN C C 1
ATOM 1631 O O . GLN D 2 37 ? 44.175 -9.170 47.370 1.00 37.39 321 GLN C O 1
ATOM 1637 N N . ASN D 2 38 ? 45.600 -7.597 46.536 1.00 30.55 322 ASN C N 1
ATOM 1638 C CA . ASN D 2 38 ? 45.942 -8.268 45.331 1.00 32.85 322 ASN C CA 1
ATOM 1639 C C . ASN D 2 38 ? 46.136 -9.718 45.545 1.00 36.71 322 ASN C C 1
ATOM 1640 O O . ASN D 2 38 ? 45.953 -10.506 44.660 1.00 38.09 322 ASN C O 1
ATOM 1645 N N . LYS D 2 39 ? 46.480 -10.158 46.720 1.00 29.03 323 LYS C N 1
ATOM 1646 C CA . LYS D 2 39 ? 46.549 -11.562 46.508 1.00 34.18 323 LYS C CA 1
ATOM 1647 C C . LYS D 2 39 ? 45.216 -12.149 46.774 1.00 50.65 323 LYS C C 1
ATOM 1648 O O . LYS D 2 39 ? 44.744 -13.014 46.033 1.00 54.85 323 LYS C O 1
ATOM 1654 N N . THR D 2 40 ? 44.601 -11.672 47.843 1.00 49.08 324 THR C N 1
ATOM 1655 C CA . THR D 2 40 ? 43.313 -12.206 48.206 1.00 45.63 324 THR C CA 1
ATOM 1656 C C . THR D 2 40 ? 42.306 -12.186 47.103 1.00 38.21 324 THR C C 1
ATOM 1657 O O . THR D 2 40 ? 41.531 -13.118 46.943 1.00 29.73 324 THR C O 1
ATOM 1661 N N . LEU D 2 41 ? 42.368 -11.109 46.356 1.00 39.56 325 LEU C N 1
ATOM 1662 C CA . LEU D 2 41 ? 41.463 -10.960 45.258 1.00 45.74 325 LEU C CA 1
ATOM 1663 C C . LEU D 2 41 ? 41.682 -12.147 44.361 1.00 52.82 325 LEU C C 1
ATOM 1664 O O . LEU D 2 41 ? 40.768 -12.864 44.042 1.00 54.92 325 LEU C O 1
ATOM 1669 N N . ILE D 2 42 ? 42.911 -12.372 43.985 1.00 54.24 326 ILE C N 1
ATOM 1670 C CA . ILE D 2 42 ? 43.173 -13.491 43.130 1.00 56.54 326 ILE C CA 1
ATOM 1671 C C . ILE D 2 42 ? 42.754 -14.775 43.783 1.00 51.54 326 ILE C C 1
ATOM 1672 O O . ILE D 2 42 ? 42.486 -15.750 43.086 1.00 51.90 326 ILE C O 1
ATOM 1677 N N . GLU D 2 43 ? 42.664 -14.818 45.091 1.00 41.97 327 GLU C N 1
ATOM 1678 C CA . GLU D 2 43 ? 42.239 -16.130 45.483 1.00 46.00 327 GLU C CA 1
ATOM 1679 C C . GLU D 2 43 ? 40.721 -16.156 45.195 1.00 54.35 327 GLU C C 1
ATOM 1680 O O . GLU D 2 43 ? 40.183 -17.170 44.727 1.00 54.70 327 GLU C O 1
ATOM 1686 N N . GLU D 2 44 ? 40.082 -15.002 45.441 1.00 42.47 328 GLU C N 1
ATOM 1687 C CA . GLU D 2 44 ? 38.642 -14.830 45.212 1.00 30.97 328 GLU C CA 1
ATOM 1688 C C . GLU D 2 44 ? 38.371 -15.216 43.836 1.00 45.17 328 GLU C C 1
ATOM 1689 O O . GLU D 2 44 ? 37.716 -16.220 43.603 1.00 54.72 328 GLU C O 1
ATOM 1695 N N . LEU D 2 45 ? 38.903 -14.468 42.878 1.00 37.78 329 LEU C N 1
ATOM 1696 C CA . LEU D 2 45 ? 38.686 -14.770 41.463 1.00 37.34 329 LEU C CA 1
ATOM 1697 C C . LEU D 2 45 ? 38.928 -16.193 41.150 1.00 47.21 329 LEU C C 1
ATOM 1698 O O . LEU D 2 45 ? 38.549 -16.703 40.139 1.00 43.87 329 LEU C O 1
ATOM 1703 N N . LYS D 2 46 ? 39.593 -16.887 42.031 1.00 50.43 330 LYS C N 1
ATOM 1704 C CA . LYS D 2 46 ? 39.795 -18.252 41.717 1.00 54.66 330 LYS C CA 1
ATOM 1705 C C . LYS D 2 46 ? 38.564 -19.105 41.961 1.00 49.40 330 LYS C C 1
ATOM 1706 O O . LYS D 2 46 ? 38.001 -19.736 41.086 1.00 44.75 330 LYS C O 1
ATOM 1712 N N . ALA D 2 47 ? 38.181 -19.116 43.201 1.00 43.96 331 ALA C N 1
ATOM 1713 C CA . ALA D 2 47 ? 37.037 -19.866 43.612 1.00 43.99 331 ALA C CA 1
ATOM 1714 C C . ALA D 2 47 ? 35.766 -19.604 42.723 1.00 58.75 331 ALA C C 1
ATOM 1715 O O . ALA D 2 47 ? 35.055 -20.557 42.326 1.00 62.56 331 ALA C O 1
ATOM 1717 N N . LEU D 2 48 ? 35.510 -18.348 42.394 1.00 53.97 332 LEU C N 1
ATOM 1718 C CA . LEU D 2 48 ? 34.326 -18.087 41.565 1.00 55.05 332 LEU C CA 1
ATOM 1719 C C . LEU D 2 48 ? 34.593 -18.804 40.256 1.00 61.16 332 LEU C C 1
ATOM 1720 O O . LEU D 2 48 ? 33.715 -19.440 39.705 1.00 66.54 332 LEU C O 1
ATOM 1725 N N . LYS D 2 49 ? 35.828 -18.678 39.844 1.00 50.46 333 LYS C N 1
ATOM 1726 C CA . LYS D 2 49 ? 36.232 -19.319 38.603 1.00 49.72 333 LYS C CA 1
ATOM 1727 C C . LYS D 2 49 ? 35.953 -20.758 38.786 1.00 62.54 333 LYS C C 1
ATOM 1728 O O . LYS D 2 49 ? 35.505 -21.422 37.880 1.00 64.37 333 LYS C O 1
ATOM 1734 N N . ASP D 2 50 ? 36.133 -21.196 40.008 1.00 66.62 334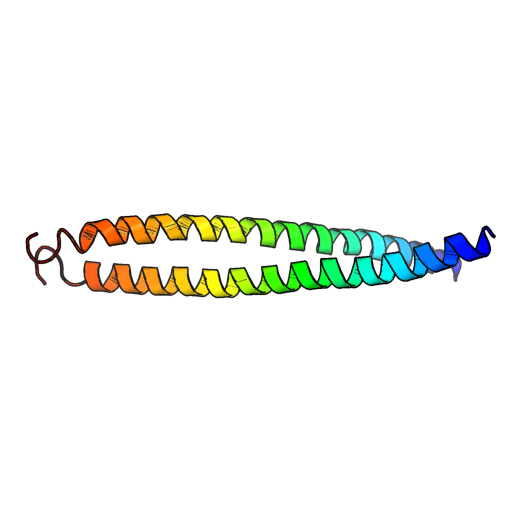 ASP C N 1
ATOM 1735 C CA . ASP D 2 50 ? 35.948 -22.544 40.461 1.00 75.78 334 ASP C CA 1
ATOM 1736 C C . ASP D 2 50 ? 34.487 -23.136 40.339 1.00 98.60 334 ASP C C 1
ATOM 1737 O O . ASP D 2 50 ? 34.341 -24.365 40.211 1.00 100.00 334 ASP C O 1
ATOM 1742 N N . LEU D 2 51 ? 33.421 -22.329 40.334 1.00 94.32 335 LEU C N 1
ATOM 1743 C CA . LEU D 2 51 ? 32.108 -22.942 40.152 1.00 94.87 335 LEU C CA 1
ATOM 1744 C C . LEU D 2 51 ? 31.418 -22.292 38.841 1.00 91.58 335 LEU C C 1
ATOM 1745 O O . LEU D 2 51 ? 30.496 -21.547 38.957 1.00 86.44 335 LEU C O 1
ATOM 1750 N N . TYR D 2 52 ? 31.902 -22.663 37.599 1.00 88.58 336 TYR C N 1
ATOM 1751 C CA . TYR D 2 52 ? 31.489 -22.175 36.203 1.00 92.62 336 TYR C CA 1
ATOM 1752 C C . TYR D 2 52 ? 30.337 -22.505 35.308 1.00 100.00 336 TYR C C 1
ATOM 1753 O O . TYR D 2 52 ? 30.299 -23.638 34.789 1.00 100.00 336 TYR C O 1
ATOM 1762 N N . SER D 2 53 ? 29.459 -21.507 35.078 1.00 100.00 337 SER C N 1
ATOM 1763 C CA . SER D 2 53 ? 28.231 -21.640 34.240 1.00 100.00 337 SER C CA 1
ATOM 1764 C C . SER D 2 53 ? 27.256 -22.362 35.306 1.00 100.00 337 SER C C 1
ATOM 1765 O O . SER D 2 53 ? 26.040 -22.464 35.049 1.00 100.00 337 SER C O 1
ATOM 1768 N N . HIS D 2 54 ? 27.828 -22.779 36.476 1.00 95.30 338 HIS C N 1
ATOM 1769 C CA . HIS D 2 54 ? 27.220 -23.436 37.639 1.00 93.62 338 HIS C CA 1
ATOM 1770 C C . HIS D 2 54 ? 28.216 -24.205 38.542 1.00 100.00 338 HIS C C 1
ATOM 1771 O O . HIS D 2 54 ? 28.341 -23.671 39.645 1.00 100.00 338 HIS C O 1
ATOM 1778 N N . LYS D 2 55 ? 28.915 -25.435 38.186 1.00 100.00 339 LYS C N 1
ATOM 1779 C CA . LYS D 2 55 ? 30.058 -26.356 38.982 1.00 100.00 339 LYS C CA 1
ATOM 1780 C C . LYS D 2 55 ? 31.323 -25.947 37.785 1.00 100.00 339 LYS C C 1
ATOM 1781 O O . LYS D 2 55 ? 31.302 -26.335 36.808 1.00 100.00 339 LYS C O 1
#

B-factor: mean 66.35, std 22.64, range [14.67, 100.0]

InterPro domains:
  IPR001630 cAMP response element binding (CREB) protein [PTHR45879] (3-326)
  IPR003102 Cyclic AMP-responsive element-binding protein 1-like, pKID [PF02173] (99-139)
  IPR003102 Cyclic AMP-responsive element-binding protein 1-like, pKID [PS50953] (87-146)
  IPR004827 Basic-leucine zipper domain [PF00170] (267-322)
  IPR004827 Basic-leucine zipper domain [PS00036] (275-289)
  IPR004827 Basic-leucine zipper domain [PS50217] (269-320)
  IPR004827 Basic-leucine zipper domain [SM00338] (267-325)
  IPR046347 Basic-leucine zipper domain superfamily [SSF57959] (271-322)

Foldseek 3Di:
DVVVVVVVVVVVVVVVVVVVVVVVVVVVPVVVVVVPVVVVVVVVVVPDVVPPPND/DVVVVVVVVVVVVVVVVVVVVVVVVVVVVVVVVVVVVVVVVVVVVVVVVVQPPGD

Organism: Mus musculus (NCBI:txid10090)

Sequence (110 aa):
KREVRLMKNREAARESRRKKKEYVKSLENRVAVLENQNKTLIEELKALKDLYSHKKREVRLMKNREAARESRRKKKEYVKSLENRVAVLENQNKTLIEELKALKDLYSHK

Solvent-accessible surface area: 10225 Å² total; per-residue (Å²): 186,193,112,81,149,64,102,165,83,144,92,58,41,116,86,62,152,153,160,98,148,108,95,22,131,53,8,65,98,104,28,49,76,16,80,99,97,7,166,51,24,83,111,86,24,150,37,34,129,107,97,79,67,160,167,167,172,106,74,156,65,115,158,95,166,96,46,33,154,96,70,162,171,157,120,140,95,101,17,125,51,25,82,89,110,11,60,60,8,53,97,78,6,129,61,20,78,133,89,29,119,45,50,101,77,54,108,94,127,175

CATH classification: 1.20.5.170